Protein AF-A0A919QIB6-F1 (afdb_monomer)

Structure (mmCIF, N/CA/C/O backbone):
data_AF-A0A919QIB6-F1
#
_entry.id   AF-A0A919QIB6-F1
#
loop_
_atom_site.group_PDB
_atom_site.id
_atom_site.type_symbol
_atom_site.label_atom_id
_atom_site.label_alt_id
_atom_site.label_comp_id
_atom_site.label_asym_id
_atom_site.label_entity_id
_atom_site.label_seq_id
_atom_site.pdbx_PDB_ins_code
_atom_site.Cartn_x
_atom_site.Cartn_y
_atom_site.Cartn_z
_atom_site.occupancy
_atom_site.B_iso_or_equiv
_atom_site.auth_seq_id
_atom_site.auth_comp_id
_atom_site.auth_asym_id
_atom_site.auth_atom_id
_atom_site.pdbx_PDB_model_num
ATOM 1 N N . MET A 1 1 ? 13.142 -9.306 9.560 1.00 30.45 1 MET A N 1
ATOM 2 C CA . MET A 1 1 ? 12.811 -10.739 9.403 1.00 30.45 1 MET A CA 1
ATOM 3 C C . MET A 1 1 ? 12.040 -10.897 8.102 1.00 30.45 1 MET A C 1
ATOM 5 O O . MET A 1 1 ? 11.352 -9.962 7.717 1.00 30.45 1 MET A O 1
ATOM 9 N N . ALA A 1 2 ? 12.329 -11.971 7.375 1.00 33.91 2 ALA A N 1
ATOM 10 C CA . ALA A 1 2 ? 12.170 -12.149 5.933 1.00 33.91 2 ALA A CA 1
ATOM 11 C C . ALA A 1 2 ? 10.787 -11.775 5.363 1.00 33.91 2 ALA A C 1
ATOM 13 O O . ALA A 1 2 ? 9.799 -12.455 5.609 1.00 33.91 2 ALA A O 1
ATOM 14 N N . TRP A 1 3 ? 10.752 -10.725 4.539 1.00 31.75 3 TRP A N 1
ATOM 15 C CA . TRP A 1 3 ? 9.620 -10.388 3.673 1.00 31.75 3 TRP A CA 1
ATOM 16 C C . TRP A 1 3 ? 9.871 -10.993 2.298 1.00 31.75 3 TRP A C 1
ATOM 18 O O . TRP A 1 3 ? 10.253 -10.304 1.350 1.00 31.75 3 TRP A O 1
ATOM 28 N N . THR A 1 4 ? 9.725 -12.307 2.219 1.00 35.91 4 THR A N 1
ATOM 29 C CA . THR A 1 4 ? 9.835 -13.045 0.969 1.00 35.91 4 THR A CA 1
ATOM 30 C C . THR A 1 4 ? 8.455 -13.588 0.624 1.00 35.91 4 THR A C 1
ATOM 32 O O . THR A 1 4 ? 7.976 -14.499 1.280 1.00 35.91 4 THR A O 1
ATOM 35 N N . LEU A 1 5 ? 7.890 -13.004 -0.440 1.00 37.94 5 LEU A N 1
ATOM 36 C CA . LEU A 1 5 ? 6.836 -13.523 -1.322 1.00 37.94 5 LEU A CA 1
ATOM 37 C C . LEU A 1 5 ? 5.407 -13.631 -0.766 1.00 37.94 5 LEU A C 1
ATOM 39 O O . LEU A 1 5 ? 5.150 -14.353 0.185 1.00 37.94 5 LEU A O 1
ATOM 43 N N . LEU A 1 6 ? 4.472 -12.973 -1.467 1.00 36.06 6 LEU A N 1
ATOM 44 C CA . LEU A 1 6 ? 3.293 -13.608 -2.088 1.00 36.06 6 LEU A CA 1
ATOM 45 C C . LEU A 1 6 ? 2.430 -12.556 -2.815 1.00 36.06 6 LEU A C 1
ATOM 47 O O . LEU A 1 6 ? 1.411 -12.130 -2.293 1.00 36.06 6 LEU A O 1
ATOM 51 N N . VAL A 1 7 ? 2.851 -12.132 -4.019 1.00 37.28 7 VAL A N 1
ATOM 52 C CA . VAL A 1 7 ? 1.936 -11.617 -5.077 1.00 37.28 7 VAL A CA 1
ATOM 53 C C . VAL A 1 7 ? 2.407 -11.987 -6.503 1.00 37.28 7 VAL A C 1
ATOM 55 O O . VAL A 1 7 ? 1.646 -11.860 -7.451 1.00 37.28 7 VAL A O 1
ATOM 58 N N . PHE A 1 8 ? 3.615 -12.522 -6.715 1.00 38.41 8 PHE A N 1
ATOM 59 C CA . PHE A 1 8 ? 4.085 -12.851 -8.069 1.00 38.41 8 PHE A CA 1
ATOM 60 C C . PHE A 1 8 ? 4.304 -14.355 -8.229 1.00 38.41 8 PHE A C 1
ATOM 62 O O . PHE A 1 8 ? 5.348 -14.850 -7.823 1.00 38.41 8 PHE A O 1
ATOM 69 N N . ALA A 1 9 ? 3.313 -15.012 -8.842 1.00 37.88 9 ALA A N 1
ATOM 70 C CA . ALA A 1 9 ? 3.326 -16.369 -9.398 1.00 37.88 9 ALA A CA 1
ATOM 71 C C . ALA A 1 9 ? 3.628 -17.536 -8.433 1.00 37.88 9 ALA A C 1
ATOM 73 O O . ALA A 1 9 ? 4.511 -17.482 -7.579 1.00 37.88 9 ALA A O 1
ATOM 74 N N . ALA A 1 10 ? 2.895 -18.640 -8.611 1.00 40.53 10 ALA A N 1
ATOM 75 C CA . ALA A 1 10 ? 3.312 -19.940 -8.096 1.00 40.53 10 ALA A CA 1
ATOM 76 C C . ALA A 1 10 ? 4.723 -20.233 -8.641 1.00 40.53 10 ALA A C 1
ATOM 78 O O . ALA A 1 10 ? 4.930 -20.087 -9.847 1.00 40.53 10 ALA A O 1
ATOM 79 N N . PRO A 1 11 ? 5.713 -20.572 -7.801 1.00 45.41 11 PRO A N 1
ATOM 80 C CA . PRO A 1 11 ? 7.056 -20.779 -8.309 1.00 45.41 11 PRO A CA 1
ATOM 81 C C . PRO A 1 11 ? 7.089 -22.085 -9.115 1.00 45.41 11 PRO A C 1
ATOM 83 O O . PRO A 1 11 ? 6.810 -23.136 -8.533 1.00 45.41 11 PRO A O 1
ATOM 86 N N . PRO A 1 12 ? 7.507 -22.087 -10.396 1.00 46.12 12 PRO A N 1
ATOM 87 C CA . PRO A 1 12 ? 8.313 -23.209 -10.825 1.00 46.12 12 PRO A CA 1
ATOM 88 C C . PRO A 1 12 ? 9.581 -23.182 -9.959 1.00 46.12 12 PRO A C 1
ATOM 90 O O . PRO A 1 12 ? 10.045 -22.119 -9.520 1.00 46.12 12 PRO A O 1
ATOM 93 N N . CYS A 1 13 ? 10.080 -24.361 -9.614 1.00 38.50 13 CYS A N 1
ATOM 94 C CA . CYS A 1 13 ? 11.308 -24.540 -8.851 1.00 38.50 13 CYS A CA 1
ATOM 95 C C . CYS A 1 13 ? 12.395 -23.550 -9.319 1.00 38.50 13 CYS A C 1
ATOM 97 O O . CYS A 1 13 ? 12.573 -23.305 -10.513 1.00 38.50 13 CYS A O 1
ATOM 99 N N . TRP A 1 14 ? 13.075 -22.913 -8.357 1.00 37.53 14 TRP A N 1
ATOM 100 C CA . TRP A 1 14 ? 14.113 -21.907 -8.606 1.00 37.53 14 TRP A CA 1
ATOM 101 C C . TRP A 1 14 ? 15.061 -22.350 -9.733 1.00 37.53 14 TRP A C 1
ATOM 103 O O . TRP A 1 14 ? 15.891 -23.230 -9.532 1.00 37.53 14 TRP A O 1
ATOM 113 N N . GLY A 1 15 ? 14.942 -21.721 -10.906 1.00 43.44 15 GLY A N 1
ATOM 114 C CA . GLY A 1 15 ? 15.805 -21.983 -12.062 1.00 43.44 15 GLY A CA 1
ATOM 115 C C . GLY A 1 15 ? 15.069 -22.143 -13.391 1.00 43.44 15 GLY A C 1
ATOM 116 O O . GLY A 1 15 ? 15.667 -21.890 -14.435 1.00 43.44 15 GLY A O 1
ATOM 117 N N . GLU A 1 16 ? 13.782 -22.481 -13.378 1.00 47.06 16 GLU A N 1
ATOM 118 C CA . GLU A 1 16 ? 12.999 -22.627 -14.606 1.00 47.06 16 GLU A CA 1
ATOM 119 C C . GLU A 1 16 ? 12.374 -21.284 -15.020 1.00 47.06 16 GLU A C 1
ATOM 121 O O . GLU A 1 16 ? 11.873 -20.516 -14.191 1.00 47.06 16 GLU A O 1
ATOM 126 N N . LYS A 1 17 ? 12.455 -20.941 -16.312 1.00 52.50 17 LYS A N 1
ATOM 127 C CA . LYS A 1 17 ? 11.787 -19.741 -16.823 1.00 52.50 17 LYS A CA 1
ATOM 128 C C . LYS A 1 17 ? 10.287 -19.998 -16.757 1.00 52.50 17 LYS A C 1
ATOM 130 O O . LYS A 1 17 ? 9.802 -20.854 -17.484 1.00 52.50 17 LYS A O 1
ATOM 135 N N . ALA A 1 18 ? 9.574 -19.251 -15.916 1.00 58.91 18 ALA A N 1
ATOM 136 C CA . ALA A 1 18 ? 8.118 -19.209 -15.983 1.00 58.91 18 ALA A CA 1
ATOM 137 C C . ALA A 1 18 ? 7.709 -18.938 -17.439 1.00 58.91 18 ALA A C 1
ATOM 139 O O . ALA A 1 18 ? 8.230 -17.999 -18.054 1.00 58.91 18 ALA A O 1
ATOM 140 N N . GLU A 1 19 ? 6.845 -19.787 -17.997 1.00 60.47 19 GLU A N 1
ATOM 141 C CA . GLU A 1 19 ? 6.318 -19.571 -19.341 1.00 60.47 19 GLU A CA 1
ATOM 142 C C . GLU A 1 19 ? 5.632 -18.208 -19.383 1.00 60.47 19 GLU A C 1
ATOM 144 O O . GLU A 1 19 ? 5.006 -17.794 -18.403 1.00 60.47 19 GLU A O 1
ATOM 149 N N . HIS A 1 20 ? 5.775 -17.499 -20.500 1.00 59.78 20 HIS A N 1
ATOM 150 C CA . HIS A 1 20 ? 5.328 -16.113 -20.644 1.00 59.78 20 HIS A CA 1
ATOM 151 C C . HIS A 1 20 ? 3.861 -15.911 -20.218 1.00 59.78 20 HIS A C 1
ATOM 153 O O . HIS A 1 20 ? 3.525 -14.891 -19.618 1.00 59.78 20 HIS A O 1
ATOM 159 N N . ASP A 1 21 ? 3.029 -16.929 -20.433 1.00 66.50 21 ASP A N 1
ATOM 160 C CA . ASP A 1 21 ? 1.585 -16.888 -20.198 1.00 66.50 21 ASP A CA 1
ATOM 161 C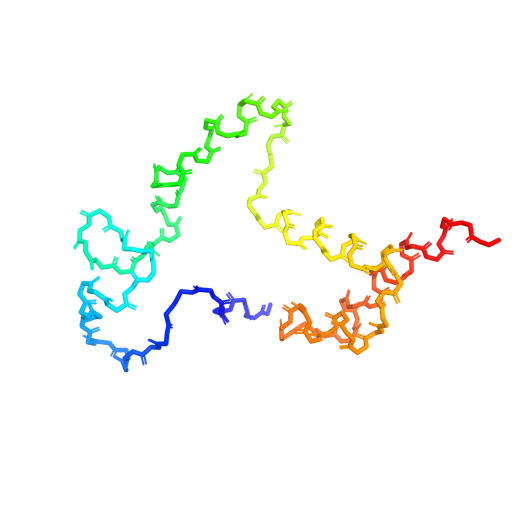 C . ASP A 1 21 ? 1.176 -17.320 -18.775 1.00 66.50 21 AS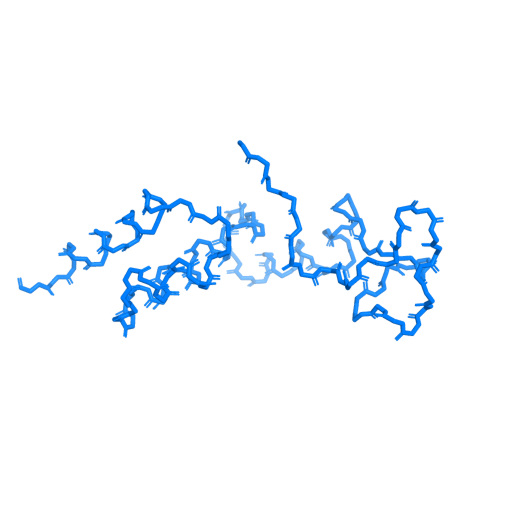P A C 1
ATOM 163 O O . ASP A 1 21 ? 0.010 -17.228 -18.399 1.00 66.50 21 ASP A O 1
ATOM 167 N N . SER A 1 22 ? 2.131 -17.754 -17.945 1.00 77.69 22 SER A N 1
ATOM 168 C CA . SER A 1 22 ? 1.894 -18.137 -16.543 1.00 77.69 22 SER A CA 1
ATOM 169 C C . SER A 1 22 ? 1.975 -16.960 -15.560 1.00 77.69 22 SER A C 1
ATOM 171 O O . SER A 1 22 ? 1.576 -17.072 -14.397 1.00 77.69 22 SER A O 1
ATOM 173 N N . LEU A 1 23 ? 2.497 -15.812 -16.005 1.00 81.75 23 LEU A N 1
ATOM 174 C CA . LEU A 1 23 ? 2.712 -14.635 -15.169 1.00 81.75 23 LEU A CA 1
ATOM 175 C C . LEU A 1 23 ? 1.579 -13.623 -15.349 1.00 81.75 23 LEU A C 1
ATOM 177 O O . LEU A 1 23 ? 1.409 -13.058 -16.421 1.00 81.75 23 LEU A O 1
ATOM 181 N N . VAL A 1 24 ? 0.882 -13.290 -14.258 1.00 83.06 24 VAL A N 1
ATOM 182 C CA . VAL A 1 24 ? -0.116 -12.198 -14.251 1.00 83.06 24 VAL A CA 1
ATOM 183 C C . VAL A 1 24 ? 0.535 -10.843 -14.572 1.00 83.06 24 VAL A C 1
ATOM 185 O O . VAL A 1 24 ? -0.079 -9.976 -15.185 1.00 83.06 24 VAL A O 1
ATOM 188 N N . PHE A 1 25 ? 1.800 -10.667 -14.177 1.00 82.06 25 PHE A N 1
ATOM 189 C CA . PHE A 1 25 ? 2.570 -9.444 -14.398 1.00 82.06 25 PHE A CA 1
ATOM 190 C C . PHE A 1 25 ? 3.959 -9.774 -14.961 1.00 82.06 25 PHE A C 1
ATOM 192 O O . PHE A 1 25 ? 4.934 -9.882 -14.199 1.00 82.06 25 PHE A O 1
ATOM 199 N N . PRO A 1 26 ? 4.076 -9.957 -16.285 1.00 81.69 26 PRO A N 1
ATOM 200 C CA . PRO A 1 26 ? 5.366 -10.152 -16.921 1.00 81.69 26 PRO A CA 1
ATOM 201 C C . PRO A 1 26 ? 6.165 -8.842 -16.905 1.00 81.69 26 PRO A C 1
ATOM 203 O O . PRO A 1 26 ? 5.644 -7.742 -17.082 1.00 81.69 26 PRO A O 1
ATOM 206 N N . GLY A 1 27 ? 7.470 -8.948 -16.682 1.00 78.75 27 GLY A N 1
ATOM 207 C CA . GLY A 1 27 ? 8.403 -7.861 -16.947 1.00 78.75 27 GLY A CA 1
ATOM 208 C C . GLY A 1 27 ? 8.598 -7.664 -18.452 1.00 78.75 27 GLY A C 1
ATOM 209 O O . GLY A 1 27 ? 8.276 -8.531 -19.257 1.00 78.75 27 GLY A O 1
ATOM 210 N N . THR A 1 28 ? 9.233 -6.560 -18.846 1.00 77.12 28 THR A N 1
ATOM 211 C CA . THR A 1 28 ? 9.426 -6.185 -20.264 1.00 77.12 28 THR A CA 1
ATOM 212 C C . THR A 1 28 ? 10.177 -7.208 -21.127 1.00 77.12 28 THR A C 1
ATOM 214 O O . THR A 1 28 ? 10.160 -7.107 -22.347 1.00 77.12 28 THR A O 1
ATOM 217 N N . LYS A 1 29 ? 10.860 -8.181 -20.511 1.00 77.44 29 LYS A N 1
ATOM 218 C CA . LYS A 1 29 ? 11.575 -9.278 -21.188 1.00 77.44 29 LYS A CA 1
ATOM 219 C C . LYS A 1 29 ? 10.888 -10.642 -21.018 1.00 77.44 29 LYS A C 1
ATOM 221 O O . LYS A 1 29 ? 11.553 -11.665 -21.150 1.00 77.44 29 LYS A O 1
ATOM 226 N N . GLY A 1 30 ? 9.613 -10.666 -20.630 1.00 76.06 30 GLY A N 1
ATOM 227 C CA . GLY A 1 30 ? 8.825 -11.891 -20.467 1.00 76.06 30 GLY A CA 1
ATOM 228 C C . GLY A 1 30 ? 9.132 -12.725 -19.218 1.00 76.06 30 GLY A C 1
ATOM 229 O O . GLY A 1 30 ? 8.518 -13.760 -19.011 1.00 76.06 30 GLY A O 1
ATOM 230 N N . GLY A 1 31 ? 10.080 -12.298 -18.380 1.00 80.56 31 GLY A N 1
ATOM 231 C CA . GLY A 1 31 ? 10.353 -12.914 -17.077 1.00 80.56 31 GLY A CA 1
ATOM 232 C C . GLY A 1 31 ? 9.602 -12.222 -15.934 1.00 80.56 31 GLY A C 1
ATOM 233 O O . GLY A 1 31 ? 9.012 -11.164 -16.148 1.00 80.56 31 GLY A O 1
ATOM 234 N N . PRO A 1 32 ? 9.668 -12.745 -14.698 1.00 79.56 32 PRO A N 1
ATOM 235 C CA . PRO A 1 32 ? 9.006 -12.134 -13.548 1.00 79.56 32 PRO A CA 1
ATOM 236 C C . PRO A 1 32 ? 9.489 -10.701 -13.306 1.00 79.56 32 PRO A C 1
ATOM 238 O O . PRO A 1 32 ? 10.684 -10.391 -13.423 1.00 79.56 32 PRO A O 1
ATOM 241 N N . MET A 1 33 ? 8.552 -9.819 -12.948 1.00 82.94 33 MET A N 1
ATOM 242 C CA . MET A 1 33 ? 8.860 -8.430 -12.627 1.00 82.94 33 MET A CA 1
ATOM 243 C C . MET A 1 33 ? 9.840 -8.356 -11.449 1.00 82.94 33 MET A C 1
ATOM 245 O O . MET A 1 33 ? 9.599 -8.880 -10.363 1.00 82.94 33 MET A O 1
ATOM 249 N N . ARG A 1 34 ? 10.970 -7.675 -11.659 1.00 82.31 34 ARG A N 1
ATOM 250 C CA . ARG A 1 34 ? 11.987 -7.471 -10.621 1.00 82.31 34 ARG A CA 1
ATOM 251 C C . ARG A 1 34 ? 11.707 -6.197 -9.834 1.00 82.31 34 ARG A C 1
ATOM 253 O O . ARG A 1 34 ? 11.348 -5.178 -10.419 1.00 82.31 34 ARG A O 1
ATOM 260 N N . ARG A 1 35 ? 12.010 -6.211 -8.529 1.00 79.69 35 ARG A N 1
ATOM 261 C CA . ARG A 1 35 ? 11.880 -5.042 -7.637 1.00 79.69 35 ARG A CA 1
ATOM 262 C C . ARG A 1 35 ? 12.594 -3.795 -8.168 1.00 79.69 35 ARG A C 1
ATOM 264 O O . ARG A 1 35 ? 12.039 -2.708 -8.093 1.00 79.69 35 ARG A O 1
ATOM 271 N N . SER A 1 36 ? 13.794 -3.942 -8.731 1.00 80.62 36 SER A N 1
ATOM 272 C CA . SER A 1 36 ? 14.559 -2.814 -9.287 1.00 80.62 36 SER A CA 1
ATOM 273 C C . SER A 1 36 ? 13.894 -2.167 -10.506 1.00 80.62 36 SER A C 1
ATOM 275 O O . SER A 1 36 ? 14.104 -0.988 -10.764 1.00 80.62 36 SER A O 1
ATOM 277 N N . GLY A 1 37 ? 13.084 -2.922 -11.252 1.00 82.19 37 GLY A N 1
ATOM 278 C CA . GLY A 1 37 ? 12.342 -2.430 -12.411 1.00 82.19 37 GLY A CA 1
ATOM 279 C C . GLY A 1 37 ? 10.916 -1.985 -12.093 1.00 82.19 37 GLY A C 1
ATOM 280 O O . GLY A 1 37 ? 10.242 -1.514 -13.008 1.00 82.19 37 GLY A O 1
ATOM 281 N N . PHE A 1 38 ? 10.463 -2.131 -10.843 1.00 85.12 38 PHE A N 1
ATOM 282 C CA . PHE A 1 38 ? 9.079 -1.887 -10.440 1.00 85.12 38 PHE A CA 1
ATOM 283 C C . PHE A 1 38 ? 8.632 -0.476 -10.820 1.00 85.12 38 PHE A C 1
ATOM 285 O O . PHE A 1 38 ? 7.734 -0.343 -11.640 1.00 85.12 38 PHE A O 1
ATOM 292 N N . ASN A 1 39 ? 9.346 0.554 -10.347 1.00 84.69 39 ASN A N 1
ATOM 293 C CA . ASN A 1 39 ? 8.948 1.950 -10.547 1.00 84.69 39 ASN A CA 1
ATOM 294 C C . ASN A 1 39 ? 8.687 2.297 -12.016 1.00 84.69 39 ASN A C 1
ATOM 296 O O . ASN A 1 39 ? 7.685 2.928 -12.328 1.00 84.69 39 ASN A O 1
ATOM 300 N N . ARG A 1 40 ? 9.575 1.852 -12.912 1.00 85.12 40 ARG A N 1
ATOM 301 C CA . ARG A 1 40 ? 9.446 2.094 -14.351 1.00 85.12 40 ARG A CA 1
ATOM 302 C C . ARG A 1 40 ? 8.324 1.269 -14.977 1.00 85.12 40 ARG A C 1
ATOM 304 O O . ARG A 1 40 ? 7.620 1.762 -15.843 1.00 85.12 40 ARG A O 1
ATOM 311 N N . THR A 1 41 ? 8.194 0.004 -14.589 1.00 84.69 41 THR A N 1
ATOM 312 C CA . THR A 1 41 ? 7.233 -0.916 -15.222 1.00 84.69 41 THR A CA 1
ATOM 313 C C . THR A 1 41 ? 5.801 -0.643 -14.761 1.00 84.69 41 THR A C 1
ATOM 315 O O . THR A 1 41 ? 4.868 -0.880 -15.514 1.00 84.69 41 THR A O 1
ATOM 318 N N . SER A 1 42 ? 5.624 -0.129 -13.543 1.00 84.62 42 SER A N 1
ATOM 319 C CA . SER A 1 42 ? 4.320 0.191 -12.961 1.00 84.62 42 SER A CA 1
ATOM 320 C C . SER A 1 42 ? 3.935 1.669 -13.074 1.00 84.62 42 SER A C 1
ATOM 322 O O . SER A 1 42 ? 2.926 2.045 -12.485 1.00 84.62 42 SER A O 1
ATOM 324 N N . ALA A 1 43 ? 4.757 2.511 -13.718 1.00 88.94 43 ALA A N 1
ATOM 325 C CA . ALA A 1 43 ? 4.599 3.972 -13.727 1.00 88.94 43 ALA A CA 1
ATOM 326 C C . ALA A 1 43 ? 4.367 4.563 -12.314 1.00 88.94 43 ALA A C 1
ATOM 328 O O . ALA A 1 43 ? 3.492 5.401 -12.083 1.00 88.94 43 ALA A O 1
ATOM 329 N N . TRP A 1 44 ? 5.111 4.051 -11.321 1.00 89.38 44 TRP A N 1
ATOM 330 C CA . TRP A 1 44 ? 4.941 4.459 -9.921 1.00 89.38 44 TRP A CA 1
ATOM 331 C C . TRP A 1 44 ? 5.227 5.953 -9.707 1.00 89.38 44 TRP A C 1
ATOM 333 O O . TRP A 1 44 ? 4.403 6.604 -9.069 1.00 89.38 44 TRP A O 1
ATOM 343 N N . PRO A 1 45 ? 6.333 6.534 -10.218 1.00 88.56 45 PRO A N 1
ATOM 344 C CA . PRO A 1 45 ? 6.601 7.963 -10.050 1.00 88.56 45 PRO A CA 1
ATOM 345 C C . PRO A 1 45 ? 5.486 8.859 -10.601 1.00 88.56 45 PRO A C 1
ATOM 347 O O . PRO A 1 45 ? 5.149 9.858 -9.975 1.00 88.56 45 PRO A O 1
ATOM 350 N N . GLU A 1 46 ? 4.887 8.486 -11.730 1.00 90.69 46 GLU A N 1
ATOM 351 C CA . GLU A 1 46 ? 3.791 9.210 -12.371 1.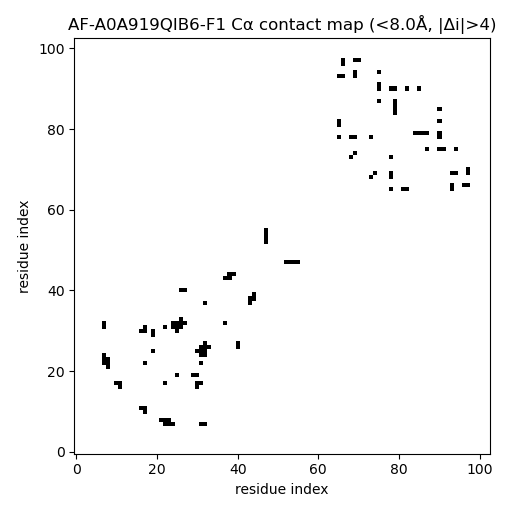00 90.69 46 GLU A CA 1
ATOM 352 C C . GLU A 1 46 ? 2.515 9.140 -11.528 1.00 90.69 46 GLU A C 1
ATOM 354 O O . GLU A 1 46 ? 1.864 10.160 -11.306 1.00 90.69 46 GLU A O 1
ATOM 359 N N . ALA A 1 47 ? 2.189 7.960 -10.992 1.00 90.19 47 ALA A N 1
ATOM 360 C CA . ALA A 1 47 ? 1.066 7.794 -10.074 1.00 90.19 47 ALA A CA 1
ATOM 361 C C . ALA A 1 47 ? 1.258 8.616 -8.787 1.00 90.19 47 ALA A C 1
ATOM 363 O O . ALA A 1 47 ? 0.333 9.279 -8.324 1.00 90.19 47 ALA A O 1
ATOM 364 N N . VAL A 1 48 ? 2.471 8.618 -8.228 1.00 90.69 48 VAL A N 1
ATOM 365 C CA . VAL A 1 48 ? 2.815 9.422 -7.047 1.00 90.69 48 VAL A CA 1
ATOM 366 C C . VAL A 1 48 ? 2.706 10.915 -7.336 1.00 90.69 48 VAL A C 1
ATOM 368 O O . VAL A 1 48 ? 2.137 11.649 -6.528 1.00 90.69 48 VAL A O 1
ATOM 371 N N . TRP A 1 49 ? 3.209 11.355 -8.491 1.00 89.81 49 TRP A N 1
ATOM 372 C CA . TRP A 1 49 ? 3.097 12.739 -8.937 1.00 89.81 49 TRP A CA 1
ATOM 373 C C . TRP A 1 49 ? 1.633 13.164 -9.077 1.00 89.81 49 TRP A C 1
ATOM 375 O O . TRP A 1 49 ? 1.253 14.212 -8.566 1.00 89.81 49 TRP A O 1
ATOM 385 N N . PHE A 1 50 ? 0.800 12.319 -9.688 1.00 92.12 50 PHE A N 1
ATOM 386 C CA . PHE A 1 50 ? -0.624 12.586 -9.871 1.00 92.12 50 PHE A CA 1
ATOM 387 C C . PHE A 1 50 ? -1.389 12.694 -8.544 1.00 92.12 50 PHE A C 1
ATOM 389 O O . PHE A 1 50 ? -2.241 13.565 -8.390 1.00 92.12 50 PHE A O 1
ATOM 396 N N . ILE A 1 51 ? -1.082 11.829 -7.572 1.00 90.62 51 ILE A N 1
ATOM 397 C CA . ILE A 1 51 ? -1.737 11.828 -6.253 1.00 90.62 51 ILE A CA 1
ATOM 398 C C . ILE A 1 51 ? -1.226 12.987 -5.370 1.00 90.62 51 ILE A C 1
ATOM 400 O O . ILE A 1 51 ? -1.899 13.384 -4.421 1.00 90.62 51 ILE A O 1
ATOM 404 N N . GLY A 1 52 ? -0.047 13.548 -5.668 1.00 90.19 52 GLY A N 1
ATOM 405 C CA . GLY A 1 52 ? 0.501 14.720 -4.975 1.00 90.19 52 GLY A CA 1
ATOM 406 C C . GLY A 1 52 ? 1.003 14.449 -3.551 1.00 90.19 52 GLY A C 1
ATOM 407 O O . GLY A 1 52 ? 1.214 15.385 -2.782 1.00 90.19 52 GLY A O 1
ATOM 408 N N . VAL A 1 53 ? 1.199 13.182 -3.176 1.00 86.25 53 VAL A N 1
ATOM 409 C CA . VAL A 1 53 ? 1.693 12.796 -1.843 1.00 86.25 53 VAL A CA 1
ATOM 410 C C . VAL A 1 53 ? 3.226 12.776 -1.842 1.00 86.25 53 VAL A C 1
ATOM 412 O O . VAL A 1 53 ? 3.828 12.197 -2.751 1.00 86.25 53 VAL A O 1
ATOM 415 N N . PRO A 1 54 ? 3.893 13.355 -0.826 1.00 83.31 54 PRO A N 1
ATOM 416 C CA . PRO A 1 54 ? 5.349 13.354 -0.758 1.00 83.31 54 PRO A CA 1
ATOM 417 C C . PRO A 1 54 ? 5.895 11.953 -0.447 1.00 83.31 54 PRO A C 1
ATOM 419 O O . PRO A 1 54 ? 5.551 11.346 0.564 1.00 83.31 54 PRO A O 1
ATOM 422 N N . ASN A 1 55 ? 6.788 11.455 -1.308 1.00 81.75 55 ASN A N 1
ATOM 423 C CA . ASN A 1 55 ? 7.602 10.245 -1.107 1.00 81.75 55 ASN A CA 1
ATOM 424 C C . ASN A 1 55 ? 6.872 8.978 -0.586 1.00 81.75 55 ASN A C 1
ATOM 426 O O . ASN A 1 55 ? 7.402 8.293 0.296 1.00 81.75 55 ASN A O 1
ATOM 430 N N . PRO A 1 56 ? 5.694 8.589 -1.110 1.00 86.44 56 PRO A N 1
ATOM 431 C CA . PRO A 1 56 ? 5.076 7.330 -0.729 1.00 86.44 56 PRO A CA 1
ATOM 432 C C . PRO A 1 56 ? 5.900 6.150 -1.262 1.00 86.44 56 PRO A C 1
ATOM 434 O O . PRO A 1 56 ? 6.200 6.027 -2.455 1.00 86.44 56 PRO A O 1
ATOM 437 N N . HIS A 1 57 ? 6.241 5.231 -0.363 1.00 87.44 57 HIS A N 1
ATOM 438 C CA . HIS A 1 57 ? 6.753 3.923 -0.744 1.00 87.44 57 HIS A CA 1
ATOM 439 C C . HIS A 1 57 ? 5.589 2.984 -1.051 1.00 87.44 57 HIS A C 1
ATOM 441 O O . HIS A 1 57 ? 4.576 3.007 -0.358 1.00 87.44 57 HIS A O 1
ATOM 447 N N . PHE A 1 58 ? 5.756 2.087 -2.026 1.00 85.88 58 PHE A N 1
ATOM 448 C CA . PHE A 1 58 ? 4.718 1.113 -2.382 1.00 85.88 58 PHE A CA 1
ATOM 449 C C . PHE A 1 58 ? 4.247 0.269 -1.179 1.00 85.88 58 PHE A C 1
ATOM 451 O O . PHE A 1 58 ? 3.068 -0.044 -1.055 1.00 85.88 58 PHE A O 1
ATOM 458 N N . HIS A 1 59 ? 5.147 -0.040 -0.235 1.00 87.69 59 HIS A N 1
ATOM 459 C CA . HIS A 1 59 ? 4.802 -0.777 0.989 1.00 87.69 59 HIS A CA 1
ATOM 460 C C . HIS A 1 59 ? 3.841 -0.011 1.915 1.00 87.69 59 HIS A C 1
ATOM 462 O O . HIS A 1 59 ? 3.074 -0.635 2.645 1.00 87.69 59 HIS A O 1
ATOM 468 N N . ASN A 1 60 ? 3.814 1.322 1.848 1.00 87.19 60 ASN A N 1
ATOM 469 C CA . ASN A 1 60 ? 2.890 2.128 2.643 1.00 87.19 60 ASN A CA 1
ATOM 470 C C . ASN A 1 60 ? 1.435 1.820 2.272 1.00 87.19 60 ASN A C 1
ATOM 472 O O . ASN A 1 60 ? 0.584 1.821 3.152 1.00 87.1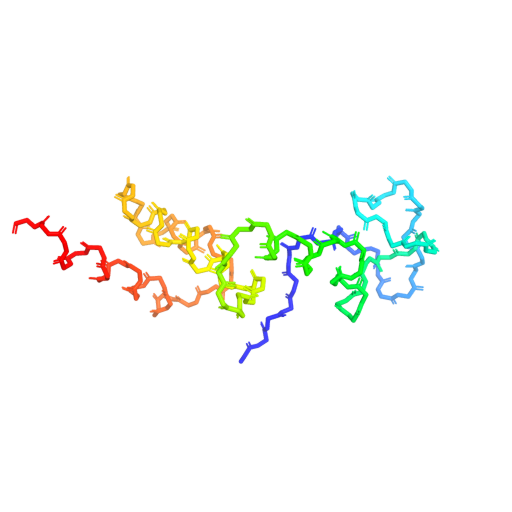9 60 ASN A O 1
ATOM 476 N N . LEU A 1 61 ? 1.160 1.440 1.018 1.00 88.81 61 LEU A N 1
ATOM 477 C CA . LEU A 1 61 ? -0.180 1.020 0.598 1.00 88.81 61 LEU A CA 1
ATOM 478 C C . LEU A 1 61 ? -0.654 -0.237 1.337 1.00 88.81 61 LEU A C 1
ATOM 480 O O . LEU A 1 61 ? -1.833 -0.347 1.669 1.00 88.81 61 LEU A O 1
ATOM 484 N N . ARG A 1 62 ? 0.260 -1.168 1.651 1.00 87.12 62 ARG A N 1
ATOM 485 C CA . ARG A 1 62 ? -0.068 -2.346 2.468 1.00 87.12 62 ARG A CA 1
ATOM 486 C C . ARG A 1 62 ? -0.455 -1.930 3.886 1.00 87.12 62 ARG A C 1
ATOM 488 O O . ARG A 1 62 ? -1.430 -2.447 4.420 1.00 87.12 62 ARG A O 1
ATOM 495 N N . HIS A 1 63 ? 0.275 -0.986 4.481 1.00 87.88 63 HIS A N 1
ATOM 496 C CA . HIS A 1 63 ? -0.070 -0.435 5.794 1.00 87.88 63 HIS A CA 1
ATOM 497 C C . HIS A 1 63 ? -1.439 0.258 5.778 1.00 87.88 63 HIS A C 1
ATOM 499 O O . HIS A 1 63 ? -2.270 -0.030 6.636 1.00 87.88 63 HIS A O 1
ATOM 505 N N . THR A 1 64 ? -1.710 1.097 4.775 1.00 88.31 64 THR A N 1
ATOM 506 C CA . THR A 1 64 ? -3.005 1.773 4.603 1.00 88.31 64 THR A CA 1
ATOM 507 C C . THR A 1 64 ? -4.154 0.777 4.436 1.00 88.31 64 THR A C 1
ATOM 509 O O . THR A 1 64 ? -5.179 0.904 5.097 1.00 88.31 64 THR A O 1
ATOM 512 N N . GLY A 1 65 ? -3.983 -0.266 3.619 1.00 86.25 65 GLY A N 1
ATOM 513 C CA . GLY A 1 65 ? -5.011 -1.295 3.437 1.00 86.25 65 GLY A CA 1
ATOM 514 C C . GLY A 1 65 ? -5.323 -2.081 4.716 1.00 86.25 65 GLY A C 1
ATOM 515 O O . GLY A 1 65 ? -6.477 -2.437 4.950 1.00 86.25 65 GLY A O 1
ATOM 516 N N . ASN A 1 66 ? -4.320 -2.326 5.564 1.00 87.00 66 ASN A N 1
ATOM 517 C CA . ASN A 1 66 ? -4.523 -2.973 6.863 1.00 87.00 66 ASN A CA 1
ATOM 518 C C . ASN A 1 66 ? -5.198 -2.045 7.880 1.00 87.00 66 ASN A C 1
ATOM 520 O O . ASN A 1 66 ? -6.023 -2.520 8.657 1.00 87.00 66 ASN A O 1
ATOM 524 N N . MET A 1 67 ? -4.899 -0.742 7.841 1.00 86.69 67 MET A N 1
ATOM 525 C CA . MET A 1 67 ? -5.631 0.262 8.621 1.00 86.69 67 MET A CA 1
ATOM 526 C C . MET A 1 67 ? -7.115 0.266 8.246 1.00 86.69 67 MET A C 1
ATOM 528 O O . MET A 1 67 ? -7.949 0.094 9.125 1.00 86.69 67 MET A O 1
ATOM 532 N N . PHE A 1 68 ? -7.454 0.326 6.954 1.00 87.25 68 PHE A N 1
ATOM 533 C CA . PHE A 1 68 ? -8.855 0.273 6.514 1.00 87.25 68 PHE A CA 1
ATOM 534 C C . PHE A 1 68 ? -9.551 -1.042 6.876 1.00 87.25 68 PHE A C 1
ATOM 536 O O . PHE A 1 68 ? -10.721 -1.044 7.252 1.00 87.25 68 PHE A O 1
ATOM 543 N N . ALA A 1 69 ? -8.842 -2.173 6.805 1.00 86.00 69 ALA A N 1
ATOM 544 C CA . ALA A 1 69 ? -9.391 -3.447 7.257 1.00 86.00 69 ALA A CA 1
ATOM 545 C C . ALA A 1 69 ? -9.702 -3.416 8.764 1.00 86.00 69 ALA A C 1
ATOM 547 O O . ALA A 1 69 ? -10.786 -3.830 9.174 1.00 86.00 69 ALA A O 1
ATOM 548 N N . ALA A 1 70 ? -8.795 -2.883 9.584 1.00 85.00 70 ALA A N 1
ATOM 549 C CA . ALA A 1 70 ? -9.026 -2.736 11.016 1.00 85.00 70 ALA A CA 1
ATOM 550 C C . ALA A 1 70 ? -10.193 -1.773 11.309 1.00 85.00 70 ALA A C 1
ATOM 552 O O . ALA A 1 70 ? -11.035 -2.089 12.146 1.00 85.00 70 ALA A O 1
ATOM 553 N N . GLU A 1 71 ? -10.292 -0.649 10.587 1.00 85.19 71 GLU A N 1
ATOM 554 C CA . GLU A 1 71 ? -11.381 0.333 10.727 1.00 85.19 71 GLU A CA 1
ATOM 555 C C . GLU A 1 71 ? -12.739 -0.261 10.356 1.00 85.19 71 GLU A C 1
ATOM 557 O O . GLU A 1 71 ? -13.738 0.007 11.017 1.00 85.19 71 GLU A O 1
ATOM 562 N N . SER A 1 72 ? -12.775 -1.143 9.354 1.00 84.44 72 SER A N 1
ATOM 563 C CA . SER A 1 72 ? -13.991 -1.866 8.965 1.00 84.44 72 SER A CA 1
ATOM 564 C C . SER A 1 72 ? -14.459 -2.914 9.989 1.00 84.44 72 SER A C 1
ATOM 566 O O . SER A 1 72 ? -15.472 -3.575 9.770 1.00 84.44 72 SER A O 1
ATOM 568 N N . GLY A 1 73 ? -13.742 -3.075 11.108 1.00 80.12 73 GLY A N 1
ATOM 569 C CA . GLY A 1 73 ? -14.085 -4.009 12.178 1.00 80.12 73 GLY A CA 1
ATOM 570 C C . GLY A 1 73 ? -13.498 -5.409 12.007 1.00 80.12 73 GLY A C 1
ATOM 571 O O . GLY A 1 73 ? -13.963 -6.340 12.664 1.00 80.12 73 GLY A O 1
ATOM 572 N N . ALA A 1 74 ? -12.484 -5.587 11.150 1.00 83.38 74 ALA A N 1
ATOM 573 C CA . ALA A 1 74 ? -11.820 -6.879 11.001 1.00 83.38 74 ALA A CA 1
ATOM 574 C C . ALA A 1 74 ? -11.196 -7.338 12.332 1.00 83.38 74 ALA A C 1
ATOM 576 O O . ALA A 1 74 ? -10.450 -6.605 12.993 1.00 83.38 74 ALA A O 1
ATOM 577 N N . GLY A 1 75 ? -11.479 -8.585 12.717 1.00 81.81 75 GLY A N 1
ATOM 578 C CA . GLY A 1 75 ? -10.918 -9.188 13.920 1.00 81.81 75 GLY A CA 1
ATOM 579 C C . GLY A 1 75 ? -9.424 -9.487 13.778 1.00 81.81 75 GLY A C 1
ATOM 580 O O . GLY A 1 75 ? -8.851 -9.456 12.689 1.00 81.81 75 GLY A O 1
ATOM 581 N N . LEU A 1 76 ? -8.775 -9.845 14.889 1.00 82.44 76 LEU A N 1
ATOM 582 C CA . LEU A 1 76 ? -7.332 -10.126 14.922 1.00 82.44 76 LEU A CA 1
ATOM 583 C C . LEU A 1 76 ? -6.962 -11.247 13.943 1.00 82.44 76 LEU A C 1
ATOM 585 O O . LEU A 1 76 ? -5.990 -11.144 13.200 1.00 82.44 76 LEU A O 1
ATOM 589 N N . ARG A 1 77 ? -7.786 -12.299 13.912 1.00 82.69 77 ARG A N 1
ATOM 590 C CA . ARG A 1 77 ? -7.635 -13.444 13.011 1.00 82.69 77 ARG A CA 1
ATOM 591 C C . ARG A 1 77 ? -7.749 -13.040 11.541 1.00 82.69 77 ARG A C 1
ATOM 593 O O . ARG A 1 77 ? -6.970 -13.527 10.725 1.00 82.69 77 ARG A O 1
ATOM 600 N N . ASP A 1 78 ? -8.682 -12.151 11.216 1.00 84.19 78 ASP A N 1
ATOM 601 C CA . ASP A 1 78 ? -8.914 -11.696 9.844 1.00 84.19 78 ASP A CA 1
ATOM 602 C C . ASP A 1 78 ? -7.776 -10.792 9.372 1.00 84.19 78 ASP A C 1
ATOM 604 O O . ASP A 1 78 ? -7.280 -10.952 8.258 1.00 84.19 78 ASP A O 1
ATOM 608 N N . LEU A 1 79 ? -7.284 -9.910 10.247 1.00 84.88 79 LEU A N 1
ATOM 609 C CA . LEU A 1 79 ? -6.093 -9.104 9.985 1.00 84.88 79 LEU A CA 1
ATOM 610 C C . LEU A 1 79 ? -4.860 -9.986 9.781 1.00 84.88 79 LEU A C 1
ATOM 612 O O . LEU A 1 79 ? -4.136 -9.805 8.809 1.00 84.88 79 LEU A O 1
ATOM 616 N N . MET A 1 80 ? -4.632 -10.984 10.635 1.00 85.69 80 MET A N 1
ATOM 617 C CA . MET A 1 80 ? -3.509 -11.915 10.476 1.00 85.69 80 MET A CA 1
ATOM 618 C C . MET A 1 80 ? -3.579 -12.697 9.158 1.00 85.69 80 MET A C 1
ATOM 620 O O . MET A 1 80 ? -2.572 -12.803 8.455 1.00 85.69 80 MET A O 1
ATOM 624 N N . ALA A 1 81 ? -4.763 -13.196 8.792 1.00 85.38 81 ALA A N 1
ATOM 625 C CA . ALA A 1 81 ? -4.977 -13.892 7.526 1.00 85.38 81 ALA A CA 1
ATOM 626 C C . ALA A 1 81 ? -4.729 -12.973 6.318 1.00 85.38 81 ALA A C 1
ATOM 628 O O . ALA A 1 81 ? -4.091 -13.384 5.351 1.00 85.38 81 ALA A O 1
ATOM 629 N N . ARG A 1 82 ? -5.189 -11.719 6.388 1.00 83.06 82 ARG A N 1
ATOM 630 C CA . ARG A 1 82 ? -5.044 -10.726 5.315 1.00 83.06 82 ARG A CA 1
ATOM 631 C C . ARG A 1 82 ? -3.613 -10.218 5.165 1.00 83.06 82 ARG A C 1
ATOM 633 O O . ARG A 1 82 ? -3.179 -9.918 4.057 1.00 83.06 82 ARG A O 1
ATOM 640 N N . MET A 1 83 ? -2.876 -10.120 6.266 1.00 82.94 83 MET A N 1
ATOM 641 C CA . MET A 1 83 ? -1.498 -9.656 6.239 1.00 82.94 83 MET A CA 1
ATOM 642 C C . MET A 1 83 ? -0.540 -10.719 5.693 1.00 82.94 83 MET A C 1
ATOM 644 O O . MET A 1 83 ? 0.363 -10.360 4.941 1.00 82.94 83 MET A O 1
ATOM 648 N N . GLY A 1 84 ? -0.739 -12.001 6.016 1.00 76.75 84 GLY A N 1
ATOM 649 C CA . GLY A 1 84 ? 0.137 -13.091 5.571 1.00 76.75 84 GLY A CA 1
ATOM 650 C C . GLY A 1 84 ? 1.529 -13.033 6.220 1.00 76.75 84 GLY A C 1
ATOM 651 O O . GLY A 1 84 ? 2.226 -12.025 6.145 1.00 76.75 84 GLY A O 1
ATOM 652 N N . HIS A 1 85 ? 1.935 -14.112 6.898 1.00 67.62 85 HIS A N 1
ATOM 653 C CA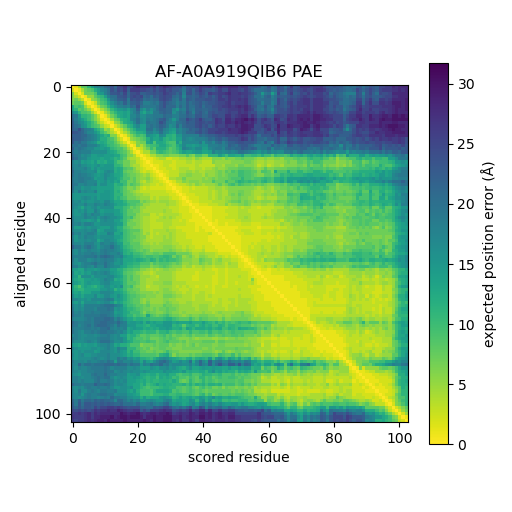 . HIS A 1 85 ? 3.194 -14.224 7.667 1.00 67.62 85 HIS A CA 1
ATOM 654 C C . HIS A 1 85 ? 3.457 -13.136 8.732 1.00 67.62 85 HIS A C 1
ATOM 656 O O . HIS A 1 85 ? 4.537 -13.106 9.322 1.00 67.62 85 HIS A O 1
ATOM 662 N N . ASP A 1 86 ? 2.489 -12.271 9.029 1.00 66.44 86 ASP A N 1
ATOM 663 C CA . ASP A 1 86 ? 2.642 -11.219 10.029 1.00 66.44 86 ASP A CA 1
ATOM 664 C C . ASP A 1 86 ? 2.337 -11.757 11.428 1.00 66.44 86 ASP A C 1
ATOM 666 O O . ASP A 1 86 ? 1.350 -12.454 11.671 1.00 66.44 86 ASP A O 1
ATOM 670 N N . SER A 1 87 ? 3.223 -11.434 12.365 1.00 72.44 87 SER A N 1
ATOM 671 C CA . SER A 1 87 ? 3.078 -11.834 13.764 1.00 72.44 87 SER A CA 1
ATOM 672 C C . SER A 1 87 ? 1.809 -11.249 14.394 1.00 72.44 87 SER A C 1
ATOM 674 O O . SER A 1 87 ? 1.332 -10.189 13.986 1.00 72.44 87 SER A O 1
ATOM 676 N N . ILE A 1 88 ? 1.327 -11.876 15.474 1.00 77.12 88 ILE A N 1
ATOM 677 C CA . ILE A 1 88 ? 0.234 -11.335 16.304 1.00 77.12 88 ILE A CA 1
ATOM 678 C C . ILE A 1 88 ? 0.513 -9.870 16.667 1.00 77.12 88 ILE A C 1
ATOM 680 O O . ILE A 1 88 ? -0.347 -9.012 16.501 1.00 77.12 88 ILE A O 1
ATOM 684 N N . ARG A 1 89 ? 1.759 -9.567 17.054 1.00 77.12 89 ARG A N 1
ATOM 685 C CA . ARG A 1 89 ? 2.210 -8.211 17.391 1.00 77.12 89 ARG A CA 1
ATOM 686 C C . ARG A 1 89 ? 1.949 -7.202 16.269 1.00 77.12 89 ARG A C 1
ATOM 688 O O . ARG A 1 89 ? 1.572 -6.076 16.567 1.00 77.12 89 ARG A O 1
ATOM 695 N N . ALA A 1 90 ? 2.144 -7.580 15.006 1.00 78.94 90 ALA A N 1
ATOM 696 C CA . ALA A 1 90 ? 1.896 -6.692 13.871 1.00 78.94 90 ALA A CA 1
ATOM 697 C C . ALA A 1 90 ? 0.399 -6.396 13.700 1.00 78.94 90 ALA A C 1
ATOM 699 O O . ALA A 1 90 ? 0.027 -5.252 13.460 1.00 78.94 90 ALA A O 1
ATOM 700 N N . ALA A 1 91 ? -0.462 -7.398 13.891 1.00 79.00 91 ALA A N 1
ATOM 701 C CA . ALA A 1 91 ? -1.914 -7.244 13.779 1.00 79.00 91 ALA A CA 1
ATOM 702 C C . ALA A 1 91 ? -2.482 -6.348 14.889 1.00 79.00 91 ALA A C 1
ATOM 704 O O . ALA A 1 91 ? -3.319 -5.481 14.642 1.00 79.00 91 ALA A O 1
ATOM 705 N N . THR A 1 92 ? -1.967 -6.522 16.104 1.00 80.31 92 THR A N 1
ATOM 706 C CA . THR A 1 92 ? -2.353 -5.755 17.288 1.00 80.31 92 THR A CA 1
ATOM 707 C C . THR A 1 92 ? -2.075 -4.252 17.137 1.00 80.31 92 THR A C 1
ATOM 709 O O . THR A 1 92 ? -2.864 -3.447 17.623 1.00 80.31 92 THR A O 1
ATOM 712 N N . ILE A 1 93 ? -1.025 -3.847 16.403 1.00 83.31 93 ILE A N 1
ATOM 713 C CA . ILE A 1 93 ? -0.737 -2.424 16.121 1.00 83.31 93 ILE A CA 1
ATOM 714 C C . ILE A 1 93 ? -1.923 -1.747 15.418 1.00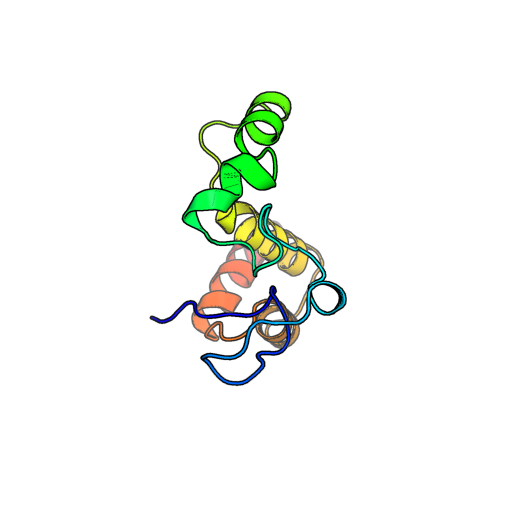 83.31 93 ILE A C 1
ATOM 716 O O . ILE A 1 93 ? -2.334 -0.663 15.826 1.00 83.31 93 ILE A O 1
ATOM 720 N N . TYR A 1 94 ? -2.506 -2.393 14.405 1.00 80.75 94 TYR A N 1
ATOM 721 C CA . TYR A 1 94 ? -3.638 -1.827 13.663 1.00 80.75 94 TYR A CA 1
ATOM 722 C C . TYR A 1 94 ? -4.927 -1.827 14.485 1.00 80.75 94 TYR A C 1
ATOM 724 O O . TYR A 1 94 ? -5.684 -0.864 14.433 1.00 80.75 94 TYR A O 1
ATOM 732 N N . GLN A 1 95 ? -5.158 -2.864 15.295 1.00 79.06 95 GLN A N 1
ATOM 733 C CA . GLN A 1 95 ? -6.328 -2.902 16.178 1.00 79.06 95 GLN A CA 1
ATOM 734 C C . GLN A 1 95 ? -6.324 -1.764 17.202 1.00 79.06 95 GLN A C 1
ATOM 736 O O . GLN A 1 95 ? -7.353 -1.129 17.424 1.00 79.06 95 GLN A O 1
ATOM 741 N N . HIS A 1 96 ? -5.171 -1.479 17.810 1.00 77.62 96 HIS A N 1
ATOM 742 C CA . HIS A 1 96 ? -5.056 -0.378 18.766 1.00 77.62 96 HIS A CA 1
ATOM 743 C C . HIS A 1 96 ? -5.180 0.996 18.110 1.00 77.62 96 HIS A C 1
ATOM 745 O O . HIS A 1 96 ? -5.745 1.898 18.722 1.00 77.62 96 HIS A O 1
ATOM 751 N N . ALA A 1 97 ? -4.693 1.157 16.877 1.00 75.62 97 ALA A N 1
ATOM 752 C CA . ALA A 1 97 ? -4.822 2.413 16.144 1.00 75.62 97 ALA A CA 1
ATOM 753 C C . ALA A 1 97 ? -6.296 2.792 15.899 1.00 75.62 97 ALA A C 1
ATOM 755 O O . ALA A 1 97 ? -6.651 3.962 16.006 1.00 75.62 97 ALA A O 1
ATOM 756 N N . VAL A 1 98 ? -7.159 1.802 15.651 1.00 71.88 98 VAL A N 1
ATOM 757 C CA . VAL A 1 98 ? -8.608 2.002 15.474 1.00 71.88 98 VAL A CA 1
ATOM 758 C C . VAL A 1 98 ? -9.330 2.146 16.812 1.00 71.88 98 VAL A C 1
ATOM 760 O O . VAL A 1 98 ? -10.207 2.989 16.947 1.00 71.88 98 VAL A O 1
ATOM 763 N N . GLY A 1 99 ? -8.928 1.388 17.838 1.00 60.22 99 GLY A N 1
ATOM 764 C CA . GLY A 1 99 ? -9.518 1.469 19.180 1.00 60.22 99 GLY A CA 1
ATOM 765 C C . GLY A 1 99 ? -9.316 2.807 19.909 1.00 60.22 99 GLY A C 1
ATOM 766 O O . GLY A 1 99 ? -9.978 3.040 20.916 1.00 60.22 99 GLY A O 1
ATOM 767 N N . GLY A 1 100 ? -8.427 3.682 19.421 1.00 51.34 100 GLY A N 1
ATOM 768 C CA . GLY A 1 100 ? -8.269 5.063 19.898 1.00 51.34 100 GLY A CA 1
ATOM 769 C C . GLY A 1 100 ? -9.215 6.077 19.238 1.00 51.34 100 GLY A C 1
ATOM 770 O O . GLY A 1 100 ? -9.315 7.208 19.710 1.00 51.34 100 GLY A O 1
ATOM 771 N N . VAL A 1 101 ? -9.920 5.687 18.171 1.00 49.25 101 VAL A N 1
ATOM 772 C CA . VAL A 1 101 ? -10.941 6.494 17.495 1.00 49.25 101 VAL A CA 1
ATOM 773 C C . VAL A 1 101 ? -12.311 5.931 17.876 1.00 49.25 101 VAL A C 1
ATOM 775 O O . VAL A 1 101 ? -12.813 4.999 17.264 1.00 49.25 101 VAL A O 1
ATOM 778 N N . ALA A 1 102 ? -12.895 6.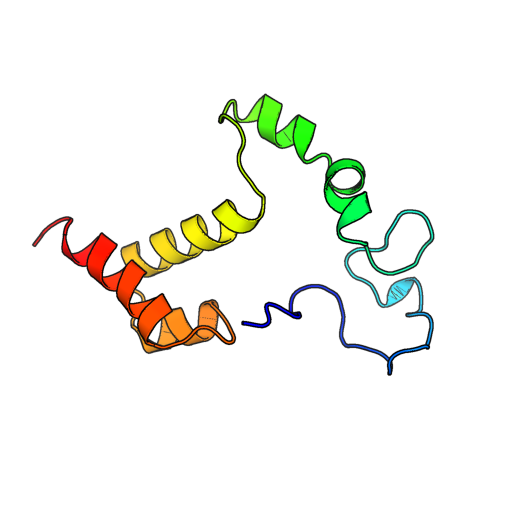528 18.915 1.00 34.66 102 ALA A N 1
ATOM 779 C CA . ALA A 1 102 ? -14.278 6.362 19.366 1.00 34.66 102 ALA A CA 1
ATOM 780 C C . ALA A 1 102 ? -14.719 4.947 19.804 1.00 34.66 102 ALA A C 1
ATOM 782 O O . ALA A 1 102 ? -15.172 4.110 19.021 1.00 34.66 102 ALA A O 1
ATOM 783 N N . ARG A 1 103 ? -14.782 4.773 21.125 1.00 40.50 103 ARG A N 1
ATOM 784 C CA . ARG A 1 103 ? -16.077 4.561 21.780 1.00 40.50 103 ARG A CA 1
ATOM 785 C C . ARG A 1 103 ? -16.260 5.606 22.865 1.00 40.50 103 ARG A C 1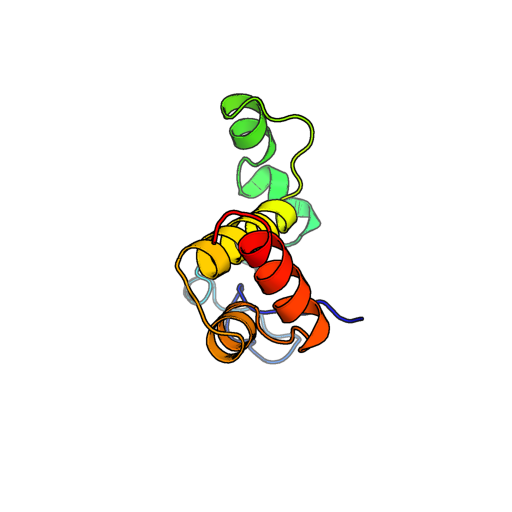
ATOM 787 O O . ARG A 1 103 ? -15.273 5.834 23.596 1.00 40.50 103 ARG A O 1
#

Sequence (103 aa):
MAWTLLVFAAPPCWGEKAEHDSLVFPGTKGGPMRRSGFNRTSAWPEAVWFIGVPNPHFHNLRHTGNMFAAESGAGLRDLMARMGHDSIRAATIYQHAVGGVAR

Organism: NCBI:txid1070424

InterPro domains:
  IPR002104 Integrase, catalytic domain [PF00589] (16-97)
  IPR011010 DNA breaking-rejoining enzyme, catalytic core [SSF56349] (18-97)
  IPR013762 Integrase-like, catalytic domain superfamily [G3DSA:1.10.443.10] (6-102)

Secondary structure (DSSP, 8-state):
-----SSS-PPPSTTS---GGG-SSB-TTSSBPPGGGHHHHTTHHHHHHHHT-SS--HHHHHHHHHHHHHHTT--HHHHHHHHSS--HHHHHHHHHHHHTS--

Radius of gyration: 17.18 Å; Cα contacts (8 Å, |Δi|>4): 67; chains: 1; bounding box: 32×39×43 Å

Mean predicted aligned error: 11.35 Å

Foldseek 3Di:
DDPDDDDWFDDDPPPDFDQLVRTPDADPVSGTDDPVCCCVSVVVVVVCVVVVDPPDDPVVVVVVVLLVCLLVVNDLVRSPVSSDPDDSVVSVVSVVVNVVPDD

pLDDT: mean 73.28, std 18.11, range [30.45, 92.12]

Solvent-accessible surface area (backbone atoms only — not comparable to full-atom values): 6627 Å² total; per-residue (Å²): 131,89,89,74,86,89,86,80,63,86,76,64,66,94,85,58,80,68,56,62,87,70,41,97,60,55,27,102,83,47,42,78,61,48,80,93,50,38,49,74,76,66,46,41,65,58,53,39,59,74,71,67,57,84,84,78,52,79,67,52,55,59,54,53,54,46,43,53,42,29,64,74,64,50,48,68,68,54,42,34,65,73,62,53,95,51,52,71,72,61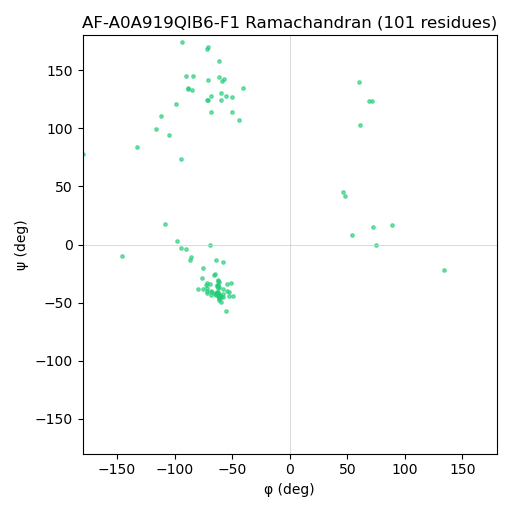,37,48,54,38,48,54,63,38,66,73,60,80,127

Nearest PDB structures (foldseek):
  5jk0-assembly1_D  TM=7.643E-01  e=2.965E-01  Helicobacter pylori 26695
  5jk0-assembly1_C  TM=7.936E-01  e=5.568E-01  Helicobacter pylori 26695
  5jk0-assembly1_B  TM=7.222E-01  e=1.046E+00  Helicobacter pylori 26695
  3crx-assembly1_A  TM=7.029E-01  e=6.500E+00  Punavirus P1